Protein 4HVY (pdb70)

B-factor: mean 34.66, std 13.0, range [16.62, 85.83]

CATH classification: 3.90.79.10

Radius of gyration: 14.09 Å; Cα contacts (8 Å, |Δi|>4): 335; chains: 1; bounding box: 36×35×36 Å

Organism: Homo sapiens (NCBI:txid9606)

Solvent-accessible surface area: 7352 Å² total; per-residue (Å²): 181,182,121,68,43,88,49,1,1,0,0,1,14,39,115,148,51,55,0,0,0,0,28,15,7,41,92,149,25,150,21,6,15,10,0,0,20,15,136,53,72,118,91,31,79,38,50,84,0,1,56,48,3,0,88,60,16,0,19,14,102,5,92,43,80,33,80,23,26,79,36,138,102,18,134,57,114,24,26,27,0,14,0,1,47,64,83,33,40,148,56,14,77,64,184,107,48,74,90,80,0,31,46,5,23,72,47,56,82,106,69,53,18,114,80,24,120,36,122,38,0,85,111,1,5,84,45,0,27,100,80,77,80,149,93

Secondary structure (DSSP, 8-state):
----EEEEEEE-B-TTSEEEEEE--SGGGTT-EE-SEEEPPTT--HHHHHHHHHHHHH-EEEEEEEEEEEEEEETTEEEEEEEEEEEEE----GGG--SS-SEEEEEETTS--SSBS-THHHHHHHHHHHHHHH-

InterPro domains:
  IPR000086 NUDIX hydrolase domain [PF00293] (45-155)
  IPR000086 NUDIX hydrolase domain [PS51462] (37-167)
  IPR015797 NUDIX hydrolase-like domain superfamily [SSF55811] (35-170)
  IPR020084 NUDIX hydrolase, conserved site [PS00893] (76-97)
  IPR020476 NUDIX hydrolase [PR00502] (71-85)
  IPR020476 NUDIX hydrolase [PR00502] (85-100)
  IPR042970 NUDT18, NUDIX hydrolase domain [cd04671] (44-173)

Nearest PDB structures (foldseek):
  4hvy-assembly1_A  TM=1.007E+00  e=1.317E-30  Homo sapiens
  3gg6-assembly1_A  TM=9.842E-01  e=7.091E-28  Homo sapiens
  1sjy-assembly1_A-2  TM=7.976E-01  e=1.194E-08  Deinococcus radiodurans
  3h95-assembly1_A-2  TM=8.174E-01  e=6.522E-08  Homo sapiens
  2gt4-assembly2_C-2  TM=7.009E-01  e=1.132E-05  Escherichia coli K-12

Foldseek 3Di:
DQQAWEKEFEWEQDPQQKTKWFAACDPVRHRAIDTQMDTDDPPDDRQRNVQVSCCLGFFFGKGFPDFLDWDPPDPRYIYTYTYIDTDDTDTFAQVNQDNSTNGMDIDRLVGDDDDHPDCVCNVVSVSVVVVVVVD

Sequence (135 aa):
RKKNVVCYMMVVLAVFLSEQDEVVLLLLIQEAKRECRGSSWYLPAGRMMEPGETIIVEALQRVVKKEEEAGLHCEPEETLLSSVVEEERGPSSWVRRFVFLARPTGGILKTSSKEADAEESLQAAWYYPRTSLPTPLRAHDILHLVVEELLAAQYRRQQA

GO terms:
  GO:0044715 8-oxo-dGDP phosphatase activity (F, IDA)
  GO:0044716 8-oxo-GDP phosphatase activity (F, IDA)
  GO:0044717 8-hydroxy-dADP phosphatase activity (F, IDA)
  GO:0046057 dADP catabolic process (P, IDA)
  GO:0046067 dGDP catabolic process (P, IDA)
  GO:0046712 GDP catabolic process (P, IDA)
  GO:0106405 isoprenoid diphosphate phosphatase activity (F, IDA)
  GO:0120557 farnesyl diphosphatase activity (F, EXP)
  GO:0044715 8-oxo-dGDP phosphatase activity (F, EXP)
  GO:0044716 8-oxo-GDP phosphatase activity (F, EXP)
  GO:0044717 8-hydroxy-dADP phosphatase activity (F, EXP)
  GO:0005829 cytosol (C, TAS)
  GO:0055086 nucleobase-containing small molecule metabolic process (P, TAS)
  GO:0005515 protein binding (F, IPI)
  GO:0005654 nucleoplasm (C, IDA)
  GO:0005794 Golgi apparatus (C, IDA)

Structure (mmCIF, N/CA/C/O backbone):
data_4HVY
#
_entry.id   4HVY
#
_cell.length_a   90.200
_cell.length_b   90.200
_cell.length_c   75.030
_cell.angle_alpha   90.00
_cell.angle_beta   90.00
_cell.angle_gamma   90.00
#
_symmetry.space_group_name_H-M   'I 41 2 2'
#
loop_
_entity.id
_entity.type
_entity.pdbx_description
1 polymer 'Nucleoside diphosphate-linked moiety X motif 18'
2 non-polymer GLYCEROL
3 non-polymer 'MAGNESIUM ION'
4 non-polymer 'SULFATE ION'
5 non-polymer 'SODIUM ION'
6 water water
#
loop_
_atom_site.group_PDB
_atom_site.id
_atom_site.type_symbol
_atom_site.label_atom_id
_atom_site.label_alt_id
_atom_site.label_comp_id
_atom_site.label_asym_id
_atom_site.label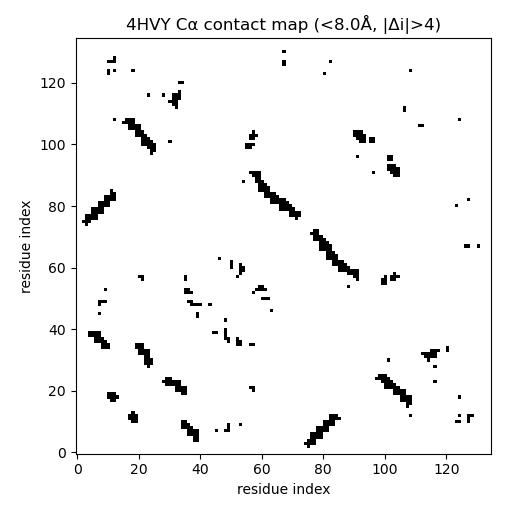_entity_id
_atom_site.label_seq_id
_atom_site.pdbx_PDB_ins_code
_atom_site.Cartn_x
_atom_site.Cartn_y
_atom_site.Cartn_z
_atom_site.occupancy
_atom_site.B_iso_or_equiv
_atom_site.auth_seq_id
_atom_site.auth_comp_id
_atom_site.auth_asym_id
_atom_site.auth_atom_id
_atom_site.pdbx_PDB_model_num
ATOM 1 N N . ARG A 1 15 ? 16.114 14.802 5.290 1.00 55.83 39 ARG A N 1
ATOM 2 C CA . ARG A 1 15 ? 15.869 13.427 5.695 1.00 52.23 39 ARG A CA 1
ATOM 3 C C . ARG A 1 15 ? 15.019 12.695 4.661 1.00 46.80 39 ARG A C 1
ATOM 4 O O . ARG A 1 15 ? 14.860 11.480 4.736 1.00 46.33 39 ARG A O 1
ATOM 8 N N . LYS A 1 16 ? 14.478 13.434 3.695 1.00 41.98 40 LYS A N 1
ATOM 9 C CA A LYS A 1 16 ? 13.666 12.836 2.636 0.55 40.43 40 LYS A CA 1
ATOM 10 C CA B LYS A 1 16 ? 13.664 12.822 2.650 0.45 40.13 40 LYS A CA 1
ATOM 11 C C . LYS A 1 16 ? 14.528 11.930 1.764 1.00 38.25 40 LYS A C 1
ATOM 12 O O . LYS A 1 16 ? 15.657 12.286 1.411 1.00 40.40 40 LYS A O 1
ATOM 23 N N . ASN A 1 17 ? 13.998 10.764 1.417 1.00 33.08 41 ASN A N 1
ATOM 24 C CA . ASN A 1 17 ? 14.752 9.774 0.665 1.00 30.57 41 ASN A CA 1
ATOM 25 C C . ASN A 1 17 ? 13.969 9.135 -0.479 1.00 29.22 41 ASN A C 1
ATOM 26 O O . ASN A 1 17 ? 14.500 8.294 -1.207 1.00 31.30 41 ASN A O 1
ATOM 31 N N A VAL A 1 18 ? 12.707 9.539 -0.630 0.66 27.51 42 VAL A N 1
ATOM 32 N N B VAL A 1 18 ? 12.704 9.520 -0.619 0.34 27.93 42 VAL A N 1
ATOM 33 C CA A VAL A 1 18 ? 11.820 9.016 -1.673 0.66 26.32 42 VAL A CA 1
ATOM 34 C CA B VAL A 1 18 ? 11.871 9.034 -1.713 0.34 26.69 42 VAL A CA 1
ATOM 35 C C A VAL A 1 18 ? 11.041 10.154 -2.338 0.66 26.03 42 VAL A C 1
ATOM 36 C C B VAL A 1 18 ? 11.100 10.180 -2.357 0.34 26.36 42 VAL A C 1
ATOM 37 O O A VAL A 1 18 ? 10.699 11.149 -1.686 0.66 25.42 42 VAL A O 1
ATOM 38 O O B VAL A 1 18 ? 10.809 11.191 -1.711 0.34 26.17 42 VAL A O 1
ATOM 45 N N . CYS A 1 19 ? 10.786 10.025 -3.638 1.00 25.77 43 CYS A N 1
ATOM 46 C CA . CYS A 1 19 ? 10.008 11.016 -4.352 1.00 26.10 43 CYS A CA 1
ATOM 47 C C . CYS A 1 19 ? 8.635 10.466 -4.683 1.00 24.56 43 CYS A C 1
ATOM 48 O O . CYS A 1 19 ? 8.503 9.504 -5.452 1.00 25.02 43 CYS A O 1
ATOM 51 N N . TYR A 1 20 ? 7.618 11.079 -4.086 1.00 23.88 44 TYR A N 1
ATOM 52 C CA . TYR A 1 20 ? 6.231 10.785 -4.401 1.00 23.17 44 TYR A CA 1
ATOM 53 C C . TYR A 1 20 ? 5.726 11.651 -5.548 1.00 23.76 44 TYR A C 1
ATOM 54 O O . TYR A 1 20 ? 5.885 12.877 -5.521 1.00 25.65 44 TYR A O 1
ATOM 63 N N . MET A 1 21 ? 5.128 10.988 -6.538 1.00 23.10 45 MET A N 1
ATOM 64 C CA A MET A 1 21 ? 4.478 11.636 -7.663 0.51 23.45 45 MET A CA 1
ATOM 65 C CA B MET A 1 21 ? 4.466 11.655 -7.647 0.49 24.00 45 MET A CA 1
ATOM 66 C C . MET A 1 21 ? 2.998 11.269 -7.650 1.00 21.38 45 MET A C 1
ATOM 67 O O . MET A 1 21 ? 2.622 10.199 -7.161 1.00 21.69 45 MET A O 1
ATOM 76 N N . VAL A 1 22 ? 2.174 12.134 -8.221 1.00 21.29 46 VAL A N 1
ATOM 77 C CA A VAL A 1 22 ? 0.747 11.886 -8.316 0.57 20.37 46 VAL A CA 1
ATOM 78 C CA B VAL A 1 22 ? 0.742 11.902 -8.312 0.43 20.82 46 VAL A CA 1
ATOM 79 C C . VAL A 1 22 ? 0.288 12.061 -9.760 1.00 20.79 46 VAL A C 1
ATOM 80 O O . VAL A 1 22 ? 0.872 12.850 -10.526 1.00 23.11 46 VAL A O 1
ATOM 87 N N . LEU A 1 23 ? -0.736 11.307 -10.137 1.00 19.16 47 LEU A N 1
ATOM 88 C CA . LEU A 1 2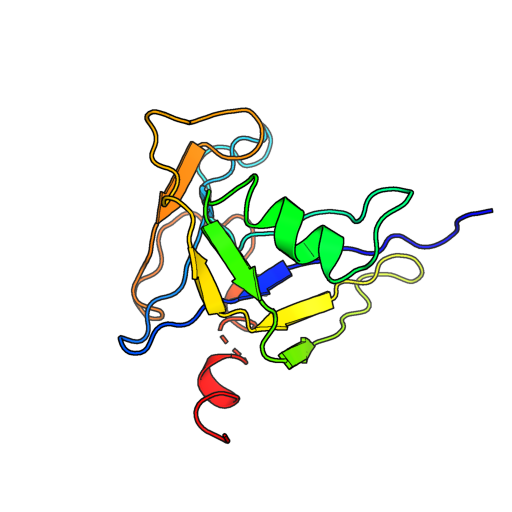3 ? -1.308 11.380 -11.475 1.00 19.91 47 LEU A CA 1
ATOM 89 C C . LEU A 1 23 ? -2.805 11.222 -11.337 1.00 17.85 47 LEU A C 1
ATOM 90 O O . LEU A 1 23 ? -3.276 10.428 -10.510 1.00 19.63 47 LEU A O 1
ATOM 95 N N . ALA A 1 24 ? -3.556 11.972 -12.148 1.00 19.30 48 ALA A N 1
ATOM 96 C CA . ALA A 1 24 ? -5.015 11.940 -12.120 1.00 19.68 48 ALA A CA 1
ATOM 97 C C . ALA A 1 24 ? -5.590 11.355 -13.394 1.00 20.27 48 ALA A C 1
ATOM 98 O O . ALA A 1 24 ? -5.262 11.829 -14.494 1.00 21.37 48 ALA A O 1
ATOM 100 N N . VAL A 1 25 ? -6.449 10.353 -13.261 1.00 20.58 49 VAL A N 1
ATOM 101 C CA . VAL A 1 25 ? -7.272 9.893 -14.371 1.00 19.85 49 VAL A CA 1
ATOM 102 C C . VAL A 1 25 ? -8.701 10.329 -14.152 1.00 19.84 49 VAL A C 1
ATOM 103 O O . VAL A 1 25 ? -9.317 9.956 -13.149 1.00 21.22 49 VAL A O 1
ATOM 107 N N . PHE A 1 26 ? -9.215 11.138 -15.077 1.00 21.69 50 PHE A N 1
ATOM 108 C CA . PHE A 1 26 ? -10.628 11.470 -15.142 1.00 22.40 50 PHE A CA 1
ATOM 109 C C . PHE A 1 26 ? -11.199 10.717 -16.317 1.00 23.64 50 PHE A C 1
ATOM 110 O O . PHE A 1 26 ? -10.657 10.774 -17.424 1.00 25.25 50 PHE A O 1
ATOM 118 N N . LEU A 1 27 ? -12.305 10.034 -16.090 1.00 24.30 51 LEU A N 1
ATOM 119 C CA . LEU A 1 27 ? -12.994 9.341 -17.161 1.00 24.26 51 LEU A CA 1
ATOM 120 C C . LEU A 1 27 ? -14.474 9.658 -17.035 1.00 25.41 51 LEU A C 1
ATOM 121 O O . LEU A 1 27 ? -15.128 9.237 -16.072 1.00 26.87 51 LEU A O 1
ATOM 126 N N . SER A 1 28 ? -14.995 10.419 -17.995 1.00 25.13 52 SER A N 1
ATOM 127 C CA . SER A 1 28 ? -16.366 10.918 -17.916 1.00 28.46 52 SER A CA 1
ATOM 128 C C . SER A 1 28 ? -17.380 9.840 -18.265 1.00 30.91 52 SER A C 1
ATOM 129 O O . SER A 1 28 ? -17.020 8.764 -18.742 1.00 31.32 52 SER A O 1
ATOM 132 N N . GLU A 1 29 ? -18.653 10.150 -18.043 1.00 32.99 53 GLU A N 1
ATOM 133 C CA . GLU A 1 29 ? -19.740 9.259 -18.420 1.00 35.27 53 GLU A CA 1
ATOM 134 C C . GLU A 1 29 ? -19.765 8.991 -19.924 1.00 35.99 53 GLU A C 1
ATOM 135 O O . GLU A 1 29 ? -20.254 7.948 -20.360 1.00 37.87 53 GLU A O 1
ATOM 137 N N . GLN A 1 30 ? -19.227 9.924 -20.709 1.00 33.30 54 GLN A N 1
ATOM 138 C CA . GLN A 1 30 ? -19.159 9.769 -22.157 1.00 35.34 54 GLN A CA 1
ATOM 139 C C . GLN A 1 30 ? -17.859 9.104 -22.591 1.00 34.36 54 GLN A C 1
ATOM 140 O O . GLN A 1 30 ? -17.490 9.162 -23.762 1.00 35.43 54 GLN A O 1
ATOM 146 N N . ASP A 1 31 ? -17.169 8.478 -21.642 1.00 33.18 55 ASP A N 1
ATOM 147 C CA . ASP A 1 31 ? -15.924 7.754 -21.927 1.00 33.19 55 ASP A CA 1
ATOM 148 C C . ASP A 1 31 ? -14.824 8.665 -22.482 1.00 30.33 55 ASP A C 1
ATOM 149 O O . ASP A 1 31 ? -14.016 8.261 -23.322 1.00 31.13 55 ASP A O 1
ATOM 154 N N . GLU A 1 32 ? -14.792 9.899 -21.995 1.00 28.12 56 GLU A N 1
ATOM 155 C CA . GLU A 1 32 ? -13.715 10.819 -22.330 1.00 26.56 56 GLU A CA 1
ATOM 156 C C . GLU A 1 32 ? -12.715 10.992 -21.184 1.00 25.34 56 GLU A C 1
ATOM 157 O O . GLU A 1 32 ? -13.078 10.975 -20.012 1.00 25.65 56 GLU A O 1
ATOM 163 N N . VAL A 1 33 ? -11.449 11.148 -21.544 1.00 24.45 57 VAL A N 1
ATOM 164 C CA A VAL A 1 33 ? -10.352 11.354 -20.604 0.57 23.90 57 VAL A CA 1
ATOM 165 C CA B VAL A 1 33 ? -10.395 11.370 -20.568 0.43 24.25 57 VAL A CA 1
ATOM 166 C C . VAL A 1 33 ? -9.889 12.804 -20.625 1.00 23.45 57 VAL A C 1
ATOM 167 O O . VAL A 1 33 ? -9.836 13.436 -21.691 1.00 24.43 57 VAL A O 1
ATOM 174 N N . LEU A 1 34 ? -9.536 13.326 -19.463 1.00 22.12 58 LEU A N 1
ATOM 175 C CA A LEU A 1 34 ? -8.983 14.665 -19.376 0.95 21.21 58 LEU A CA 1
ATOM 176 C CA B LEU A 1 34 ? -8.982 14.666 -19.346 0.05 21.48 58 LEU A CA 1
ATOM 177 C C . LEU A 1 34 ? -7.476 14.597 -19.552 1.00 21.41 58 LEU A C 1
ATOM 178 O O . LEU A 1 34 ? -6.770 13.941 -18.784 1.00 22.81 58 LEU A O 1
ATOM 187 N N . LEU A 1 35 ? -6.981 15.265 -20.585 1.00 21.18 59 LEU A N 1
ATOM 188 C CA A LEU A 1 35 ? -5.548 15.326 -20.826 0.65 21.77 59 LEU A CA 1
ATOM 189 C CA B LEU A 1 35 ? -5.543 15.339 -20.822 0.35 20.77 59 LEU A CA 1
ATOM 190 C C . LEU A 1 35 ? -5.074 16.775 -20.789 1.00 21.29 59 LEU A C 1
ATOM 191 O O . LEU A 1 35 ? -5.855 17.704 -21.018 1.00 24.20 59 LEU A O 1
ATOM 200 N N . ILE A 1 36 ? -3.797 16.962 -20.504 1.00 22.33 60 ILE A N 1
ATOM 201 C CA . ILE A 1 36 ? -3.220 18.295 -20.478 1.00 22.24 60 ILE A CA 1
ATOM 202 C C . ILE A 1 36 ? -2.120 18.313 -21.527 1.00 22.53 60 ILE A C 1
ATOM 203 O O . ILE A 1 36 ? -1.529 17.267 -21.840 1.00 24.91 60 ILE A O 1
ATOM 208 N N . GLN A 1 37 ? -1.886 19.485 -22.111 1.00 23.30 61 GLN A N 1
ATOM 209 C CA . GLN A 1 37 ? -0.820 19.612 -23.084 1.00 23.59 61 GLN A CA 1
ATOM 210 C C . GLN A 1 37 ? 0.414 20.196 -22.417 1.00 25.98 61 GLN A C 1
ATOM 211 O O . GLN A 1 37 ? 0.356 21.284 -21.835 1.00 26.15 61 GLN A O 1
ATOM 217 N N . GLU A 1 38 ? 1.525 19.468 -22.497 1.00 26.43 62 GLU A N 1
ATOM 218 C CA . GLU A 1 38 ? 2.739 19.843 -21.774 1.00 28.17 62 GLU A CA 1
ATOM 219 C C . GLU A 1 38 ? 3.390 21.117 -22.300 1.00 27.90 62 GLU A C 1
ATOM 220 O O . GLU A 1 38 ? 3.451 21.338 -23.508 1.00 27.53 62 GLU A O 1
ATOM 226 N N . ALA A 1 39 ? 3.853 21.948 -21.366 1.00 31.03 63 ALA A N 1
ATOM 227 C CA . ALA A 1 39 ? 4.593 23.168 -21.658 1.00 32.80 63 ALA A CA 1
ATOM 228 C C . ALA A 1 39 ? 6.106 22.976 -21.548 1.00 34.31 63 ALA A C 1
ATOM 229 O O . ALA A 1 39 ? 6.866 23.719 -22.167 1.00 34.34 63 ALA A O 1
ATOM 231 N N . LYS A 1 40 ? 6.533 21.993 -20.755 1.00 35.46 64 LYS A N 1
ATOM 232 C CA . LYS A 1 40 ? 7.956 21.734 -20.529 1.00 37.48 64 LYS A CA 1
ATOM 233 C C . LYS A 1 40 ? 8.719 21.539 -21.840 1.00 39.07 64 LYS A C 1
ATOM 234 O O . LYS A 1 40 ? 8.250 20.843 -22.734 1.00 37.83 64 LYS A O 1
ATOM 236 N N . ARG A 1 41 ? 9.898 22.151 -21.939 1.00 41.83 65 ARG A N 1
ATOM 237 C CA . ARG A 1 41 ? 10.660 22.161 -23.184 1.00 44.76 65 ARG A CA 1
ATOM 238 C C . ARG A 1 41 ? 10.878 20.771 -23.786 1.00 47.44 65 ARG A C 1
ATOM 239 O O . ARG A 1 41 ? 10.693 20.579 -24.987 1.00 47.91 65 ARG A O 1
ATOM 241 N N . GLU A 1 42 ? 11.242 19.803 -22.948 1.00 49.48 66 GLU A N 1
ATOM 242 C CA . GLU A 1 42 ? 11.581 18.462 -23.425 1.00 50.61 66 GLU A CA 1
ATOM 243 C C . GLU A 1 42 ? 10.438 17.737 -24.140 1.00 47.37 66 GLU A C 1
ATOM 244 O O . GLU A 1 42 ? 10.680 16.878 -24.984 1.00 48.53 66 GLU A O 1
ATOM 250 N N . CYS A 1 43 ? 9.197 18.082 -23.814 1.00 43.23 67 CYS A N 1
ATOM 251 C CA . CYS A 1 43 ? 8.051 17.427 -24.439 1.00 40.14 67 CYS A CA 1
ATOM 252 C C . CYS A 1 43 ? 6.941 18.413 -24.793 1.00 35.85 67 CYS A C 1
ATOM 253 O O . CYS A 1 43 ? 5.761 18.066 -24.782 1.00 33.88 67 CYS A O 1
ATOM 256 N N . ARG A 1 44 ? 7.327 19.641 -25.112 1.00 34.74 68 ARG A N 1
ATOM 257 C CA . ARG A 1 44 ? 6.361 20.702 -25.358 1.00 33.21 68 ARG A CA 1
ATOM 258 C C . ARG A 1 44 ? 5.390 20.342 -26.480 1.00 30.74 68 ARG A C 1
ATOM 259 O O . ARG A 1 44 ? 5.805 19.932 -27.561 1.00 31.48 68 ARG A O 1
ATOM 267 N N . GLY A 1 45 ? 4.096 20.469 -26.201 1.00 28.97 69 GLY A N 1
ATOM 268 C CA . GLY A 1 45 ? 3.066 20.212 -27.200 1.00 27.32 69 GLY A CA 1
ATOM 269 C C . GLY A 1 45 ? 2.515 18.794 -27.159 1.00 26.68 69 GLY A C 1
ATOM 270 O O . GLY A 1 45 ? 1.501 18.485 -27.791 1.00 26.83 69 GLY A O 1
ATOM 271 N N . SER A 1 46 ? 3.192 17.923 -26.413 1.00 27.14 70 SER A N 1
ATOM 272 C CA A SER A 1 46 ? 2.726 16.558 -26.228 0.68 27.06 70 SER A CA 1
ATOM 273 C CA B SER A 1 46 ? 2.730 16.556 -26.220 0.32 26.94 70 SER A CA 1
ATOM 274 C C . SER A 1 46 ? 1.620 16.539 -25.173 1.00 26.07 70 SER A C 1
ATOM 275 O O . SER A 1 46 ? 1.443 17.506 -24.445 1.00 26.83 70 SER A O 1
ATOM 280 N N . TRP A 1 47 ? 0.878 15.442 -25.114 1.00 25.39 71 TRP A N 1
ATOM 281 C CA . TRP A 1 47 ? -0.251 15.327 -24.184 1.00 24.45 71 TRP A CA 1
ATOM 282 C C . TRP A 1 47 ? -0.023 14.258 -23.135 1.00 24.90 71 TRP A C 1
ATOM 283 O O . TRP A 1 47 ? 0.610 13.243 -23.395 1.00 26.83 71 TRP A O 1
ATOM 294 N N . TYR A 1 48 ? -0.587 14.493 -21.958 1.00 24.96 72 TYR A N 1
ATOM 295 C CA . TYR A 1 48 ? -0.441 13.521 -20.869 1.00 24.65 72 TYR A CA 1
ATOM 296 C C . TYR A 1 48 ? -1.586 13.708 -19.899 1.00 23.67 72 TYR A C 1
ATOM 297 O O . TYR A 1 48 ? -2.436 14.565 -20.058 1.00 24.30 72 TYR A O 1
ATOM 306 N N . LEU A 1 49 ? -1.606 12.872 -18.865 1.00 25.44 73 LEU A N 1
ATOM 307 C CA . LEU A 1 49 ? -2.572 13.032 -17.778 1.00 25.99 73 LEU A CA 1
ATOM 308 C C . LEU A 1 49 ? -2.053 14.128 -16.848 1.00 26.10 73 LEU A C 1
ATOM 309 O O . LEU A 1 49 ? -0.852 14.370 -16.802 1.00 26.09 73 LEU A O 1
ATOM 314 N N . PRO A 1 50 ? -2.944 14.788 -16.085 1.00 24.96 74 PRO A N 1
ATOM 315 C CA . PRO A 1 50 ? -2.433 15.697 -15.052 1.00 23.83 74 PRO A CA 1
ATOM 316 C C . PRO A 1 50 ? -1.534 14.930 -14.091 1.00 23.92 74 PRO A C 1
ATOM 317 O O . PRO A 1 50 ? -1.902 13.851 -13.615 1.00 23.59 74 PRO A O 1
ATOM 321 N N . ALA A 1 51 ? -0.350 15.461 -13.838 1.00 24.87 75 ALA A N 1
ATOM 322 C CA . ALA A 1 51 ? 0.646 14.709 -13.087 1.00 24.90 75 ALA A CA 1
ATOM 323 C C . ALA A 1 51 ? 1.715 15.636 -12.528 1.00 26.37 75 ALA A C 1
ATOM 324 O O . ALA A 1 51 ? 1.996 16.682 -13.102 1.00 28.94 75 ALA A O 1
ATOM 326 N N . GLY A 1 52 ? 2.308 15.268 -11.398 1.00 25.33 76 GLY A N 1
ATOM 327 C CA . GLY A 1 52 ? 3.295 16.144 -10.793 1.00 27.02 76 GLY A CA 1
ATOM 328 C C . GLY A 1 52 ? 3.873 15.606 -9.511 1.00 28.25 76 GLY A C 1
ATOM 329 O O . GLY A 1 52 ? 3.356 14.667 -8.958 1.00 27.83 76 GLY A O 1
ATOM 330 N N . ARG A 1 53 ? 4.969 16.200 -9.066 1.00 32.07 77 ARG A N 1
ATOM 331 C CA . ARG A 1 53 ? 5.633 15.797 -7.841 1.00 33.91 77 ARG A CA 1
ATOM 332 C C . ARG A 1 53 ? 4.967 16.439 -6.631 1.00 33.76 77 ARG A C 1
ATOM 333 O O . ARG A 1 53 ? 4.552 17.597 -6.682 1.00 34.18 77 ARG A O 1
ATOM 341 N N . MET A 1 54 ? 4.865 15.689 -5.539 1.00 33.46 78 MET A N 1
ATOM 342 C CA A MET A 1 54 ? 4.358 16.239 -4.290 0.65 34.03 78 MET A CA 1
ATOM 343 C CA B MET A 1 54 ? 4.365 16.245 -4.289 0.35 34.35 78 MET A CA 1
ATOM 344 C C . MET A 1 54 ? 5.313 17.320 -3.778 1.00 35.25 78 MET A C 1
ATOM 345 O O . MET A 1 54 ? 6.526 17.208 -3.928 1.00 34.58 78 MET A O 1
ATOM 354 N N . GLU A 1 55 ? 4.762 18.365 -3.174 1.00 37.87 79 GLU A N 1
ATOM 355 C CA . GLU A 1 55 ? 5.586 19.429 -2.607 1.00 42.66 79 GLU A CA 1
ATOM 356 C C . GLU A 1 55 ? 5.730 19.243 -1.103 1.00 45.86 79 GLU A C 1
ATOM 357 O O . GLU A 1 55 ? 4.893 18.601 -0.473 1.00 43.95 79 GLU A O 1
ATOM 363 N N . PRO A 1 56 ? 6.814 19.783 -0.525 1.00 50.42 80 PRO A N 1
ATOM 364 C CA . PRO A 1 56 ? 6.960 19.826 0.932 1.00 53.07 80 PRO A CA 1
ATOM 365 C C . PRO A 1 56 ? 5.791 20.568 1.578 1.00 54.34 80 PRO A C 1
ATOM 366 O O . PRO A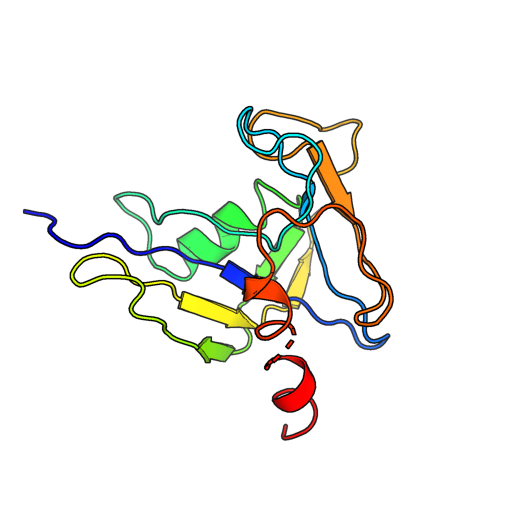 1 56 ? 5.509 21.700 1.184 1.00 56.29 80 PRO A O 1
ATOM 370 N N . GLY A 1 57 ? 5.123 19.930 2.535 1.00 52.91 81 GLY A N 1
ATOM 371 C CA . GLY A 1 57 ? 4.066 20.568 3.297 1.00 52.30 81 GLY A CA 1
ATOM 372 C C . GLY A 1 57 ? 2.655 20.100 2.974 1.00 52.51 81 GLY A C 1
ATOM 373 O O . GLY A 1 57 ? 1.729 20.340 3.771 1.00 55.53 81 GLY A O 1
ATOM 374 N N . GLU A 1 58 ? 2.479 19.450 1.818 1.00 47.48 82 GLU A N 1
ATOM 375 C CA . GLU A 1 58 ? 1.154 18.977 1.395 1.00 43.28 82 GLU A CA 1
ATOM 376 C C . GLU A 1 58 ? 0.983 17.448 1.478 1.00 39.59 82 GLU A C 1
ATOM 377 O O . GLU A 1 58 ? 1.956 16.704 1.539 1.00 40.53 82 GLU A O 1
ATOM 383 N N . THR A 1 59 ? -0.265 16.999 1.531 1.00 34.82 83 THR A N 1
ATOM 384 C CA . THR A 1 59 ? -0.586 15.580 1.511 1.00 32.30 83 THR A CA 1
ATOM 385 C C . THR A 1 59 ? -0.675 15.113 0.063 1.00 30.21 83 THR A C 1
ATOM 386 O O . THR A 1 59 ? -0.677 15.934 -0.860 1.00 29.89 83 THR A O 1
ATOM 390 N N . ILE A 1 60 ? -0.768 13.807 -0.147 1.00 28.39 84 ILE A N 1
ATOM 391 C CA A ILE A 1 60 ? -0.844 13.302 -1.515 0.59 29.26 84 ILE A CA 1
ATOM 392 C CA B ILE A 1 60 ? -0.879 13.24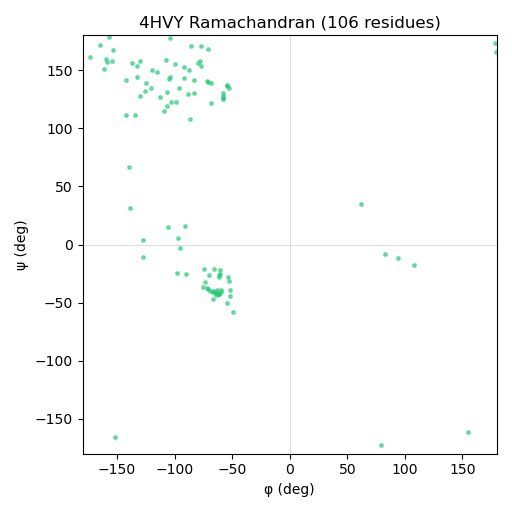4 -1.493 0.41 28.44 84 ILE A CA 1
ATOM 393 C C . ILE A 1 60 ? -2.127 13.751 -2.214 1.00 27.95 84 ILE A C 1
ATOM 394 O O . ILE A 1 60 ? -2.109 14.054 -3.414 1.00 26.79 84 ILE A O 1
ATOM 403 N N . VAL A 1 61 ? -3.234 13.828 -1.494 1.00 27.84 85 VAL A N 1
ATOM 404 C CA . VAL A 1 61 ? -4.474 14.287 -2.108 1.00 27.99 85 VAL A CA 1
ATOM 405 C C . VAL A 1 61 ? -4.387 15.779 -2.407 1.00 27.19 85 VAL A C 1
ATOM 406 O O . VAL A 1 61 ? -4.852 16.235 -3.469 1.00 25.72 85 VAL A O 1
ATOM 410 N N . GLU A 1 62 ? -3.762 16.549 -1.520 1.00 27.99 86 GLU A N 1
ATOM 411 C CA . GLU A 1 62 ? -3.508 17.966 -1.819 1.00 28.59 86 GLU A CA 1
ATOM 412 C C . GLU A 1 62 ? -2.650 18.141 -3.077 1.00 26.54 86 GLU A C 1
ATOM 413 O O . GLU A 1 62 ? -2.892 19.053 -3.886 1.00 26.31 86 GLU A O 1
ATOM 419 N N . ALA A 1 63 ? -1.654 17.279 -3.252 1.00 25.15 87 ALA A N 1
ATOM 420 C CA . ALA A 1 63 ? -0.827 17.329 -4.461 1.00 24.39 87 ALA A CA 1
ATOM 421 C C . ALA A 1 63 ? -1.676 17.013 -5.679 1.00 23.85 87 ALA A C 1
ATOM 422 O O . ALA A 1 63 ? -1.552 17.684 -6.717 1.00 24.05 87 ALA A O 1
ATOM 424 N N . LEU A 1 64 ? -2.528 15.997 -5.571 1.00 23.23 88 LEU A N 1
ATOM 425 C CA . LEU A 1 64 ? -3.439 15.656 -6.677 1.00 22.65 88 LEU A CA 1
ATOM 426 C C . LEU A 1 64 ? -4.269 16.875 -7.093 1.00 22.86 88 LEU A C 1
ATOM 427 O O . LEU A 1 64 ? -4.338 17.263 -8.296 1.00 23.34 88 LEU A O 1
ATOM 432 N N . GLN A 1 65 ? -4.886 17.517 -6.107 1.00 23.65 89 GLN A N 1
ATOM 433 C CA . GLN A 1 65 ? -5.725 18.678 -6.387 1.00 25.42 89 GLN A CA 1
ATOM 434 C C . GLN A 1 65 ? -4.916 19.828 -6.988 1.00 24.89 89 GLN A C 1
ATOM 435 O O . GLN A 1 65 ? -5.380 20.507 -7.917 1.00 24.90 89 GLN A O 1
ATOM 441 N N . ARG A 1 66 ? -3.699 20.036 -6.489 1.00 25.69 90 ARG A N 1
ATOM 442 C CA . ARG A 1 66 ? -2.872 21.134 -6.978 1.00 26.52 90 ARG A CA 1
ATOM 443 C C . ARG A 1 66 ? -2.461 20.913 -8.420 1.00 26.50 90 ARG A C 1
ATOM 444 O O . ARG A 1 66 ? -2.554 21.816 -9.236 1.00 27.59 90 ARG A O 1
ATOM 452 N N . VAL A 1 67 ? -2.000 19.710 -8.728 1.00 24.85 91 VAL A N 1
ATOM 453 C CA . VAL A 1 67 ? -1.580 19.390 -10.080 1.00 24.82 91 VAL A CA 1
ATOM 454 C C . VAL A 1 67 ? -2.758 19.536 -11.051 1.00 23.75 91 VAL A C 1
ATOM 455 O O . VAL A 1 67 ? -2.603 20.119 -12.142 1.00 25.46 91 VAL A O 1
ATOM 459 N N . VAL A 1 68 ? -3.940 19.056 -10.655 1.00 23.64 92 VAL A N 1
ATOM 460 C CA . VAL A 1 68 ? -5.119 19.211 -11.524 1.00 22.98 92 VAL A CA 1
ATOM 461 C C . VAL A 1 68 ? -5.502 20.675 -11.729 1.00 24.98 92 VAL A C 1
ATOM 462 O O . VAL A 1 68 ? -5.848 21.094 -12.842 1.00 25.88 92 VAL A O 1
ATOM 466 N N . LYS A 1 69 ? -5.449 21.470 -10.675 1.00 24.99 93 LYS A N 1
ATOM 467 C CA A LYS A 1 69 ? -5.775 22.883 -10.783 0.51 26.39 93 LYS A CA 1
ATOM 468 C CA B LYS A 1 69 ? -5.765 22.887 -10.773 0.49 26.96 93 LYS A CA 1
ATOM 469 C C . LYS A 1 69 ? -4.780 23.600 -11.693 1.00 27.53 93 LYS A C 1
ATOM 470 O O . LYS A 1 69 ? -5.170 24.354 -12.602 1.00 29.90 93 LYS A O 1
ATOM 477 N N . GLU A 1 70 ? -3.498 23.362 -11.460 1.00 28.68 94 GLU A N 1
ATOM 478 C CA . GLU A 1 70 ? -2.434 24.036 -12.188 1.00 29.41 94 GLU A CA 1
ATOM 479 C C . GLU A 1 70 ? -2.397 23.665 -13.651 1.00 27.73 94 GLU A C 1
ATOM 480 O O . GLU A 1 70 ? -2.160 24.526 -14.491 1.00 29.21 94 GLU A O 1
ATOM 486 N N . GLU A 1 71 ? -2.628 22.394 -13.965 1.00 26.83 95 GLU A N 1
ATOM 487 C CA A GLU A 1 71 ? -2.488 21.937 -15.345 0.54 26.01 95 GLU A CA 1
ATOM 488 C CA B GLU A 1 71 ? -2.489 21.924 -15.343 0.46 25.21 95 GLU A CA 1
ATOM 489 C C . GLU A 1 71 ? -3.798 21.918 -16.127 1.00 25.11 95 GLU A C 1
ATOM 490 O O . GLU A 1 71 ? -3.794 21.976 -17.346 1.00 25.78 95 GLU A O 1
ATOM 501 N N . ALA A 1 72 ? -4.919 21.833 -15.425 1.00 25.35 96 ALA A N 1
ATOM 502 C CA . ALA A 1 72 ? -6.217 21.704 -16.092 1.00 24.45 96 ALA A CA 1
ATOM 503 C C . ALA A 1 72 ? -7.273 22.712 -15.663 1.00 24.76 96 ALA A C 1
ATOM 504 O O . ALA A 1 72 ? -8.322 22.807 -16.296 1.00 25.96 96 ALA A O 1
ATOM 506 N N . GLY A 1 73 ? -7.008 23.458 -14.593 1.00 26.60 97 GLY A N 1
ATOM 507 C CA . GLY A 1 73 ? -7.914 24.512 -14.159 1.00 26.49 97 GLY A CA 1
ATOM 508 C C . GLY A 1 73 ? -9.094 24.062 -13.310 1.00 28.22 97 GLY A C 1
ATOM 509 O O . GLY A 1 73 ? -9.829 24.894 -12.774 1.00 30.24 97 GLY A O 1
ATOM 510 N N . LEU A 1 74 ? -9.279 22.752 -13.180 1.00 26.23 98 LEU A N 1
ATOM 511 C CA . LEU A 1 74 ? -10.448 22.206 -12.491 1.00 24.91 98 LEU A CA 1
ATOM 512 C C . LEU A 1 74 ? -10.198 21.961 -11.022 1.00 26.50 98 LEU A C 1
ATOM 513 O O . LEU A 1 74 ? -9.066 21.719 -10.605 1.00 27.78 98 LEU A O 1
ATOM 518 N N . HIS A 1 75 ? -11.280 22.015 -10.258 1.00 26.06 99 HIS A N 1
ATOM 519 C CA . HIS A 1 75 ? -11.294 21.509 -8.890 1.00 26.36 99 HIS A CA 1
ATOM 520 C C . HIS A 1 75 ? -11.657 20.042 -9.002 1.00 26.60 99 HIS A C 1
ATOM 521 O O . HIS A 1 75 ? -12.385 19.658 -9.913 1.00 26.50 99 HIS A O 1
ATOM 528 N N . CYS A 1 76 ? -11.187 19.215 -8.075 1.00 25.24 100 CYS A N 1
ATOM 529 C CA . CYS A 1 76 ? -11.526 17.801 -8.132 1.00 24.88 100 CYS A CA 1
ATOM 530 C C . CYS A 1 76 ? -11.485 17.143 -6.764 1.00 27.41 100 CYS A C 1
ATOM 531 O O . CYS A 1 76 ? -10.979 17.705 -5.791 1.00 28.49 100 CYS A O 1
ATOM 534 N N . GLU A 1 77 ? -12.037 15.943 -6.714 1.00 29.21 101 GLU A N 1
ATOM 535 C CA . GLU A 1 77 ? -11.924 15.095 -5.544 1.00 28.58 101 GLU A CA 1
ATOM 536 C C . GLU A 1 77 ? -11.533 13.709 -6.014 1.00 27.55 101 GLU A C 1
ATOM 537 O O . GLU A 1 77 ? -11.952 13.272 -7.085 1.00 27.76 101 GLU A O 1
ATOM 543 N N . PRO A 1 78 ? -10.702 13.019 -5.227 1.00 26.74 102 PRO A N 1
ATOM 544 C CA . PRO A 1 78 ? -10.347 11.645 -5.581 1.00 25.95 102 PRO A CA 1
ATOM 545 C C . PRO A 1 78 ? -11.534 10.723 -5.369 1.00 25.99 102 PRO A C 1
ATOM 546 O O . PRO A 1 78 ? -12.261 10.878 -4.382 1.00 29.12 102 PRO A O 1
ATOM 550 N N . GLU A 1 79 ? -11.725 9.780 -6.284 1.00 24.38 103 GLU A N 1
ATOM 551 C CA A GLU A 1 79 ? -12.750 8.762 -6.135 0.85 26.80 103 GLU A CA 1
ATOM 552 C CA B GLU A 1 79 ? -12.753 8.753 -6.149 0.15 24.70 103 GLU A CA 1
ATOM 553 C C . GLU A 1 79 ? -12.158 7.475 -5.573 1.00 24.25 103 GLU A C 1
ATOM 554 O O . GLU A 1 79 ? -12.750 6.831 -4.693 1.00 26.54 103 GLU A O 1
ATOM 565 N N . THR A 1 80 ? -10.998 7.094 -6.092 1.00 22.29 104 THR A N 1
ATOM 566 C CA . THR A 1 80 ? -10.282 5.942 -5.570 1.00 21.06 104 THR A CA 1
ATOM 567 C C . THR A 1 80 ? -8.825 6.020 -5.975 1.00 19.39 104 THR A C 1
ATOM 568 O O . THR A 1 80 ? -8.463 6.744 -6.904 1.00 20.81 104 THR A O 1
ATOM 572 N N . LEU A 1 81 ? -7.988 5.301 -5.245 1.00 20.27 105 LEU A N 1
ATOM 573 C CA . LEU A 1 81 ? -6.609 5.099 -5.659 1.00 18.84 105 LEU A CA 1
ATOM 574 C C . LEU A 1 81 ? -6.564 3.887 -6.584 1.00 18.60 105 LEU A C 1
ATOM 575 O O . LEU A 1 81 ? -6.706 2.746 -6.138 1.00 22.78 105 LEU A O 1
ATOM 580 N N . LEU A 1 82 ? -6.351 4.137 -7.880 1.00 17.81 106 LEU A N 1
ATOM 581 C CA . LEU A 1 82 ? -6.352 3.056 -8.873 1.00 18.85 106 LEU A CA 1
ATOM 582 C C . LEU A 1 82 ? -5.094 2.235 -8.826 1.00 18.62 106 LEU A C 1
ATOM 583 O O . LEU A 1 82 ? -5.131 1.017 -9.045 1.00 19.65 106 LEU A O 1
ATOM 588 N N . SER A 1 83 ? -3.962 2.879 -8.574 1.00 18.78 107 SER A N 1
ATOM 589 C CA A SER A 1 83 ? -2.697 2.149 -8.587 0.47 18.34 107 SER A CA 1
ATOM 590 C CA B SER A 1 83 ? -2.728 2.110 -8.488 0.53 18.66 107 SER A CA 1
ATOM 591 C C . SER A 1 83 ? -1.616 2.887 -7.816 1.00 18.85 107 SER A C 1
ATOM 592 O O . SER A 1 83 ? -1.638 4.117 -7.744 1.00 18.84 107 SER A O 1
ATOM 597 N N . VAL A 1 84 ? -0.678 2.136 -7.268 1.00 17.22 108 VAL A N 1
ATOM 598 C CA A VAL A 1 84 ? 0.577 2.683 -6.780 0.78 18.37 108 VAL A CA 1
ATOM 599 C CA B VAL A 1 84 ? 0.570 2.720 -6.832 0.22 17.84 108 VAL A CA 1
ATOM 600 C C . VAL A 1 84 ? 1.679 1.944 -7.525 1.00 18.44 108 VAL A C 1
ATOM 601 O O . VAL A 1 84 ? 1.671 0.709 -7.565 1.00 20.07 108 VAL A O 1
ATOM 608 N N . GLU A 1 85 ? 2.605 2.683 -8.122 1.00 18.73 109 GLU A N 1
ATOM 609 C CA . GLU A 1 85 ? 3.664 2.099 -8.927 1.00 19.21 109 GLU A CA 1
ATOM 610 C C . GLU A 1 85 ? 5.009 2.472 -8.347 1.00 20.23 109 GLU A C 1
ATOM 611 O O . GLU A 1 85 ? 5.241 3.630 -7.985 1.00 21.50 109 GLU A O 1
ATOM 617 N N . GLU A 1 86 ? 5.879 1.476 -8.254 1.00 22.57 110 GLU A N 1
ATOM 618 C CA A GLU A 1 86 ? 7.254 1.680 -7.841 0.48 25.16 110 GLU A CA 1
ATOM 619 C CA B GLU A 1 86 ? 7.261 1.662 -7.834 0.52 25.50 110 GLU A CA 1
ATOM 620 C C . GLU A 1 86 ? 8.096 1.840 -9.096 1.00 27.04 110 GLU A C 1
ATOM 621 O O . GLU A 1 86 ? 8.566 0.862 -9.678 1.00 29.29 110 GLU A O 1
ATOM 632 N N . ARG A 1 87 ? 8.259 3.085 -9.523 1.00 26.03 111 ARG A N 1
ATOM 633 C CA . ARG A 1 87 ? 9.006 3.375 -10.737 1.00 28.43 111 ARG A CA 1
ATOM 634 C C . ARG A 1 87 ? 10.506 3.210 -10.523 1.00 29.39 111 ARG A C 1
ATOM 635 O O . ARG A 1 87 ? 11.261 3.006 -11.471 1.00 30.34 111 ARG A O 1
ATOM 643 N N . GLY A 1 88 ? 10.930 3.279 -9.267 1.00 27.86 112 GLY A N 1
ATOM 644 C CA . GLY A 1 88 ? 12.313 3.028 -8.912 1.00 29.01 112 GLY A CA 1
ATOM 645 C C . GLY A 1 88 ? 12.344 2.832 -7.417 1.00 29.31 112 GLY A C 1
ATOM 646 O O . GLY A 1 88 ? 11.341 3.071 -6.764 1.00 29.44 112 GLY A O 1
ATOM 647 N N . PRO A 1 89 ? 13.493 2.413 -6.869 1.00 29.84 113 PRO A N 1
ATOM 648 C CA . PRO A 1 89 ? 13.609 2.235 -5.417 1.00 31.69 113 PRO A CA 1
ATOM 649 C C . PRO A 1 89 ? 13.212 3.481 -4.603 1.00 32.94 113 PRO A C 1
ATOM 650 O O . PRO A 1 89 ? 12.753 3.329 -3.465 1.00 35.05 113 PRO A O 1
ATOM 654 N N . SER A 1 90 ? 13.360 4.674 -5.177 1.00 32.18 114 SER A N 1
ATOM 655 C CA A SER A 1 90 ? 13.023 5.910 -4.470 0.50 33.27 114 SER A CA 1
ATOM 656 C CA B SER A 1 90 ? 13.030 5.915 -4.474 0.50 33.18 114 SER A CA 1
ATOM 657 C C . SER A 1 90 ? 12.061 6.784 -5.270 1.00 32.27 114 SER A C 1
ATOM 658 O O . SER A 1 90 ? 12.079 8.012 -5.164 1.00 32.76 114 SER A O 1
ATOM 663 N N . TRP A 1 91 ? 11.211 6.146 -6.058 1.00 28.85 115 TRP A N 1
ATOM 664 C CA . TRP A 1 91 ? 10.311 6.873 -6.935 1.00 27.23 115 TRP A CA 1
ATOM 665 C C . TRP A 1 91 ? 8.977 6.144 -6.959 1.00 24.26 115 TRP A C 1
ATOM 666 O O . TRP A 1 91 ? 8.880 5.018 -7.455 1.00 26.24 115 TRP A O 1
ATOM 677 N N . VAL A 1 92 ? 7.950 6.765 -6.385 1.00 21.72 116 VAL A N 1
ATOM 678 C CA . VAL A 1 92 ? 6.653 6.121 -6.290 1.00 20.64 116 VAL A CA 1
ATOM 679 C C . VAL A 1 92 ? 5.590 7.025 -6.893 1.00 20.73 116 VAL A C 1
ATOM 680 O O . VAL A 1 92 ? 5.537 8.213 -6.580 1.00 21.55 116 VAL A O 1
ATOM 684 N N . ARG A 1 93 ? 4.740 6.460 -7.743 1.00 20.97 117 ARG A N 1
ATOM 685 C CA A ARG A 1 93 ? 3.660 7.208 -8.372 0.28 20.60 117 ARG A CA 1
ATOM 686 C CA B ARG A 1 93 ? 3.663 7.214 -8.369 0.72 20.73 117 ARG A CA 1
ATOM 687 C C . ARG A 1 93 ? 2.313 6.693 -7.904 1.00 19.45 117 ARG A C 1
ATOM 688 O O . ARG A 1 93 ? 2.046 5.490 -7.964 1.00 20.22 117 ARG A O 1
ATOM 703 N N . PHE A 1 94 ? 1.478 7.611 -7.435 1.00 18.83 118 PHE A N 1
ATOM 704 C CA . PHE A 1 94 ? 0.114 7.313 -7.025 1.00 17.56 118 PHE A CA 1
ATOM 705 C C . PHE A 1 94 ? -0.842 7.777 -8.114 1.00 18.38 118 PHE A C 1
ATOM 706 O O . PHE A 1 94 ? -0.843 8.953 -8.476 1.00 19.93 118 PHE A O 1
ATOM 714 N N . VAL A 1 95 ? -1.644 6.848 -8.626 1.00 16.62 119 VAL A N 1
ATOM 715 C CA . VAL A 1 95 ? -2.587 7.099 -9.717 1.00 17.44 119 VAL A CA 1
ATOM 716 C C . VAL A 1 95 ? -3.998 7.054 -9.149 1.00 17.33 119 VAL A C 1
ATOM 717 O O . VAL A 1 95 ? -4.457 5.990 -8.698 1.00 18.18 119 VAL A O 1
ATOM 721 N N . PHE A 1 96 ? -4.669 8.210 -9.190 1.00 17.98 120 PHE A N 1
ATOM 722 C CA . PHE A 1 96 ? -6.028 8.344 -8.677 1.00 17.81 120 PHE A CA 1
ATOM 723 C C . PHE A 1 96 ? -7.028 8.418 -9.792 1.00 18.78 120 PHE A C 1
ATOM 724 O O . PHE A 1 96 ? -6.763 9.064 -10.803 1.00 22.78 120 PHE A O 1
ATOM 732 N N . LEU A 1 97 ? -8.187 7.808 -9.595 1.00 18.69 121 LEU A N 1
ATOM 733 C CA . LEU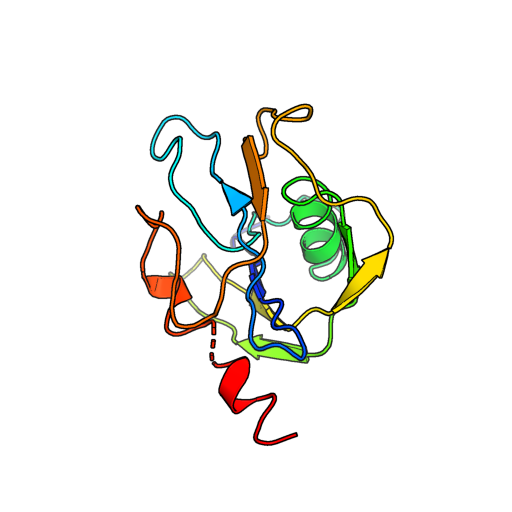 A 1 97 ? -9.373 8.141 -10.367 1.00 19.12 121 LEU A CA 1
ATOM 734 C C . LEU A 1 97 ? -9.970 9.363 -9.678 1.00 20.07 121 LEU A C 1
ATOM 735 O O . LEU A 1 97 ? -10.142 9.355 -8.465 1.00 21.55 121 LEU A O 1
ATOM 740 N N . ALA A 1 98 ? -10.283 10.406 -10.436 1.00 20.11 122 ALA A N 1
ATOM 741 C CA . ALA A 1 98 ? -10.752 11.662 -9.854 1.00 22.52 122 ALA A CA 1
ATOM 742 C C . ALA A 1 98 ? -12.020 12.115 -10.552 1.00 23.23 122 ALA A C 1
ATOM 743 O O . ALA A 1 98 ? -12.269 11.729 -11.701 1.00 24.14 122 ALA A O 1
ATOM 745 N N . ARG A 1 99 ? -12.797 12.953 -9.864 1.00 25.00 123 ARG A N 1
ATOM 746 C CA . ARG A 1 99 ? -14.006 13.543 -10.438 1.00 28.40 123 ARG A CA 1
ATOM 747 C C . ARG A 1 99 ? -13.955 15.060 -10.336 1.00 28.32 123 ARG A C 1
ATOM 748 O O . ARG A 1 99 ? -13.511 15.600 -9.321 1.00 28.70 123 ARG A O 1
ATOM 751 N N . PRO A 1 100 ? -14.390 15.761 -11.397 1.00 27.82 124 PRO A N 1
ATOM 752 C CA . PRO A 1 100 ? -14.355 17.227 -11.381 1.00 28.60 124 PRO A CA 1
ATOM 753 C C . PRO A 1 100 ? -15.421 17.770 -10.445 1.00 30.59 124 PRO A C 1
ATOM 754 O O . PRO A 1 100 ? -16.532 17.241 -10.409 1.00 31.30 124 PRO A O 1
ATOM 758 N N . THR A 1 101 ? -15.094 18.819 -9.702 1.00 31.00 125 THR A N 1
ATOM 759 C CA . THR A 1 101 ? -16.047 19.391 -8.760 1.00 31.66 125 THR A CA 1
ATOM 760 C C . THR A 1 101 ? -16.251 20.893 -8.939 1.00 33.92 125 THR A C 1
ATOM 761 O O . THR A 1 101 ? -16.971 21.520 -8.167 1.00 36.78 125 THR A O 1
ATOM 765 N N . GLY A 1 102 ? -15.614 21.472 -9.952 1.00 33.10 126 GLY A N 1
ATOM 766 C CA . GLY A 1 102 ? -15.715 22.897 -10.183 1.00 33.37 126 GLY A CA 1
ATOM 767 C C . GLY A 1 102 ? -14.514 23.413 -10.939 1.00 30.80 126 GLY A C 1
ATOM 768 O O . GLY A 1 102 ? -13.787 22.638 -11.569 1.00 30.95 126 GLY A O 1
ATOM 769 N N . GLY A 1 103 ? -14.300 24.722 -10.870 1.00 31.80 127 GLY A N 1
ATOM 770 C CA . GLY A 1 103 ? -13.233 25.354 -11.616 1.00 32.04 127 GLY A CA 1
ATOM 771 C C . GLY A 1 103 ? -13.598 25.562 -13.073 1.00 32.20 127 GLY A C 1
ATOM 772 O O . GLY A 1 103 ? -14.738 25.345 -13.483 1.00 32.47 127 GLY A O 1
ATOM 773 N N . ILE A 1 104 ? -12.618 25.989 -13.859 1.00 31.24 128 ILE A N 1
ATOM 774 C CA . ILE A 1 104 ? -12.822 26.275 -15.274 1.00 32.32 128 ILE A CA 1
ATOM 775 C C . ILE A 1 104 ? -11.754 25.570 -16.077 1.00 30.33 128 ILE A C 1
ATOM 776 O O . ILE A 1 104 ? -10.569 25.726 -15.781 1.00 31.58 128 ILE A O 1
ATOM 781 N N . LEU A 1 105 ? -12.164 24.796 -17.086 1.00 29.24 129 LEU A N 1
ATOM 782 C CA . LEU A 1 105 ? -11.210 24.061 -17.913 1.00 29.36 129 LEU A CA 1
ATOM 783 C C . LEU A 1 105 ? -10.221 25.024 -18.559 1.00 29.99 129 LEU A C 1
ATOM 784 O O . LEU A 1 105 ? -10.607 25.983 -19.227 1.00 31.51 129 LEU A O 1
ATOM 789 N N . LYS A 1 106 ? -8.941 24.761 -18.335 1.00 29.78 130 LYS A N 1
ATOM 790 C CA . LYS A 1 106 ? -7.871 25.627 -18.796 1.00 29.09 130 LYS A CA 1
ATOM 791 C C . LYS A 1 106 ? -7.774 25.590 -20.319 1.00 30.88 130 LYS A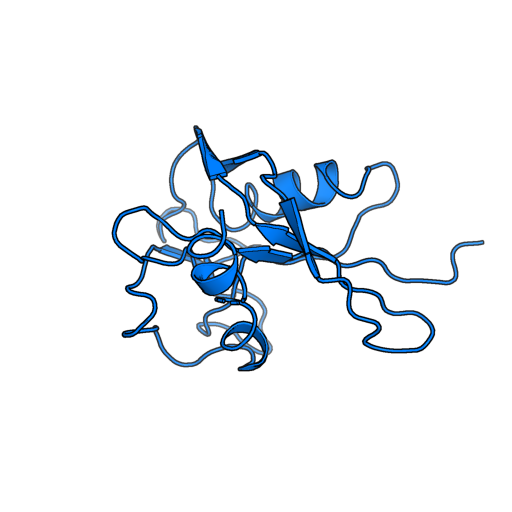 C 1
ATOM 792 O O . LYS A 1 106 ? -7.601 24.524 -20.919 1.00 31.26 130 LYS A O 1
ATOM 798 N N . THR A 1 107 ? -7.911 26.750 -20.947 1.00 31.24 131 THR A N 1
ATOM 799 C CA . THR A 1 107 ? -7.763 26.818 -22.399 1.00 30.88 131 THR A CA 1
ATOM 800 C C . THR A 1 107 ? -6.410 27.427 -22.734 1.00 28.76 131 THR A C 1
ATOM 801 O O . THR A 1 107 ? -5.679 27.857 -21.848 1.00 28.87 131 THR A O 1
ATOM 805 N N . SER A 1 108 ? -6.083 27.516 -24.022 1.00 28.40 132 SER A N 1
ATOM 806 C CA A SER A 1 108 ? -4.785 28.040 -24.427 0.96 29.23 132 SER A CA 1
ATOM 807 C CA B SER A 1 108 ? -4.772 28.031 -24.404 0.04 28.33 132 SER A CA 1
ATOM 808 C C . SER A 1 108 ? -4.618 29.527 -24.136 1.00 28.94 132 SER A C 1
ATOM 809 O O . SER A 1 108 ? -3.510 30.044 -24.158 1.00 30.03 132 SER A O 1
ATOM 814 N N . LYS A 1 109 ? -5.730 30.205 -23.870 1.00 30.46 133 LYS A N 1
ATOM 815 C CA . LYS A 1 109 ? -5.709 31.597 -23.442 1.00 32.92 133 LYS A CA 1
ATOM 816 C C . LYS A 1 109 ? -4.949 31.703 -22.123 1.00 33.05 133 LYS A C 1
ATOM 817 O O . LYS A 1 109 ? -4.335 32.725 -21.811 1.00 35.06 133 LYS A O 1
ATOM 823 N N . GLU A 1 110 ? -4.978 30.616 -21.357 1.00 32.41 134 GLU A N 1
ATOM 824 C CA . GLU A 1 110 ? -4.351 30.596 -20.039 1.00 33.60 134 GLU A CA 1
ATOM 825 C C . GLU A 1 110 ? -3.053 29.809 -19.994 1.00 32.11 134 GLU A C 1
ATOM 826 O O . GLU A 1 110 ? -2.580 29.464 -18.906 1.00 32.00 134 GLU A O 1
ATOM 832 N N . ALA A 1 111 ? -2.484 29.515 -21.160 1.00 30.78 135 ALA A N 1
ATOM 833 C CA . ALA A 1 111 ? -1.242 28.753 -21.252 1.00 31.34 135 ALA A CA 1
ATOM 834 C C . ALA A 1 111 ? -0.144 29.357 -20.389 1.00 32.96 135 ALA A C 1
ATOM 835 O O . ALA A 1 111 ? 0.046 30.567 -20.361 1.00 33.64 135 ALA A O 1
ATOM 837 N N . ASP A 1 112 ? 0.555 28.499 -19.652 1.00 31.97 136 ASP A N 1
ATOM 838 C CA . ASP A 1 112 ? 1.656 28.942 -18.821 1.00 32.55 136 ASP A CA 1
ATOM 839 C C . ASP A 1 112 ? 2.678 27.820 -18.656 1.00 33.96 136 ASP A C 1
ATOM 840 O O . ASP A 1 112 ? 2.644 26.828 -19.392 1.00 35.12 136 ASP A O 1
ATOM 845 N N . ALA A 1 113 ? 3.577 27.973 -17.689 1.00 33.49 137 ALA A N 1
ATOM 846 C CA . ALA A 1 113 ? 4.649 27.011 -17.500 1.00 33.47 137 ALA A CA 1
ATOM 847 C C . ALA A 1 113 ? 4.124 25.643 -17.070 1.00 32.37 137 ALA A C 1
ATOM 848 O O . ALA A 1 113 ? 4.809 24.635 -17.245 1.00 35.07 137 ALA A O 1
ATOM 850 N N . GLU A 1 114 ? 2.912 25.600 -16.520 1.00 30.67 138 GLU A N 1
ATOM 851 C CA A GLU A 1 114 ? 2.379 24.338 -16.011 0.77 31.26 138 GLU A CA 1
ATOM 852 C CA B GLU A 1 114 ? 2.339 24.355 -16.001 0.23 30.66 138 GLU A CA 1
ATOM 853 C C . GLU A 1 114 ? 1.745 23.480 -17.105 1.00 29.10 138 GLU A C 1
ATOM 854 O O . GLU A 1 114 ? 1.830 22.259 -17.056 1.00 28.93 138 GLU A O 1
ATOM 865 N N . SER A 1 115 ? 1.120 24.121 -18.094 1.00 28.07 139 SER A N 1
ATOM 866 C CA . SER A 1 115 ? 0.553 23.421 -19.245 1.00 28.47 139 SER A CA 1
ATOM 867 C C . SER A 1 115 ? 0.076 24.460 -20.239 1.00 28.42 139 SER A C 1
ATOM 868 O O . SER A 1 115 ? -0.150 25.609 -19.873 1.00 28.52 139 SER A O 1
ATOM 871 N N . LEU A 1 116 ? -0.117 24.028 -21.481 1.00 26.49 140 LEU A N 1
ATOM 872 C CA . LEU A 1 116 ? -0.549 24.931 -22.545 1.00 26.24 140 LEU A CA 1
ATOM 873 C C . LEU A 1 116 ? -2.065 25.000 -22.640 1.00 26.69 140 LEU A C 1
ATOM 874 O O . LEU A 1 116 ? -2.618 25.983 -23.127 1.00 29.25 140 LEU A O 1
ATOM 879 N N . GLN A 1 117 ? 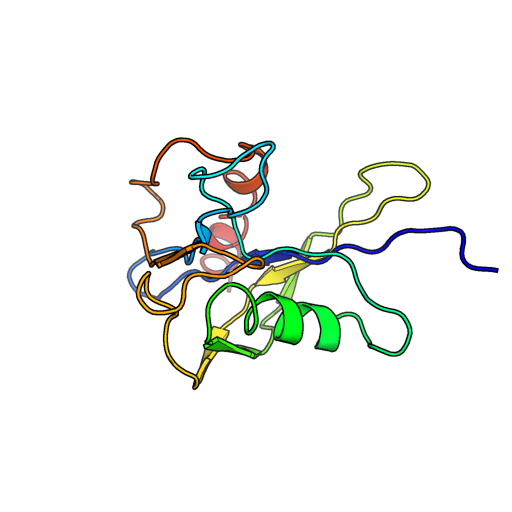-2.722 23.938 -22.183 1.00 26.03 141 GLN A N 1
ATOM 880 C CA . GLN A 1 117 ? -4.175 23.844 -22.153 1.00 25.59 141 GLN A CA 1
ATOM 881 C C . GLN A 1 117 ? -4.531 22.479 -21.610 1.00 25.09 141 GLN A C 1
ATOM 882 O O . GLN A 1 117 ? -3.659 21.627 -21.407 1.00 25.90 141 GLN A O 1
ATOM 888 N N . ALA A 1 118 ? -5.821 22.275 -21.385 1.00 24.86 142 ALA A N 1
ATOM 889 C CA . ALA A 1 118 ? -6.344 20.955 -21.071 1.00 24.81 142 ALA A CA 1
ATOM 890 C C . ALA A 1 118 ? -7.571 20.702 -21.938 1.00 25.26 142 ALA A C 1
ATOM 891 O O . ALA A 1 118 ? -8.229 21.648 -22.383 1.00 26.64 142 ALA A O 1
ATOM 893 N N . ALA A 1 119 ? -7.864 19.431 -22.206 1.00 25.32 143 ALA A N 1
ATOM 894 C CA . ALA A 1 119 ? -9.016 19.082 -23.028 1.00 25.47 143 ALA A CA 1
ATOM 895 C C . ALA A 1 119 ? -9.474 17.659 -22.794 1.00 25.10 143 ALA A C 1
ATOM 896 O O . ALA A 1 119 ? -8.700 16.825 -22.329 1.00 24.79 143 ALA A O 1
ATOM 898 N N . TRP A 1 120 ? -10.741 17.402 -23.107 1.00 24.82 144 TRP A N 1
ATOM 899 C CA . TRP A 1 120 ? -11.312 16.071 -23.001 1.00 25.21 144 TRP A CA 1
ATOM 900 C C . TRP A 1 120 ? -11.250 15.384 -24.363 1.00 26.17 144 TRP A C 1
ATOM 901 O O . TRP A 1 120 ? -11.590 15.983 -25.390 1.00 28.05 144 TRP A O 1
ATOM 912 N N . TYR A 1 121 ? -10.824 14.129 -24.368 1.00 27.64 145 TYR A N 1
ATOM 913 C CA A TYR A 1 121 ? -10.743 13.336 -25.595 0.64 28.52 145 TYR A CA 1
ATOM 914 C CA B TYR A 1 121 ? -10.769 13.362 -25.601 0.36 28.76 145 TYR A CA 1
ATOM 915 C C . TYR A 1 121 ? -11.377 11.986 -25.379 1.00 29.58 145 TYR A C 1
ATOM 916 O O . TYR A 1 121 ? -11.254 11.428 -24.310 1.00 29.53 145 TYR A O 1
ATOM 933 N N . PRO A 1 122 ? -12.034 11.439 -26.402 1.00 29.97 146 PRO A N 1
ATOM 934 C CA . PRO A 1 122 ? -12.534 10.069 -26.266 1.00 32.08 146 PRO A CA 1
ATOM 935 C C . PRO A 1 122 ? -11.386 9.132 -25.873 1.00 31.56 146 PRO A C 1
ATOM 936 O O . PRO A 1 122 ? -10.276 9.272 -26.400 1.00 31.06 146 PRO A O 1
ATOM 940 N N . ARG A 1 123 ? -11.637 8.221 -24.936 1.00 33.72 147 ARG A N 1
ATOM 941 C CA . ARG A 1 123 ? -10.617 7.264 -24.503 1.00 35.91 147 ARG A CA 1
ATOM 942 C C . ARG A 1 123 ? -10.000 6.511 -25.686 1.00 37.68 147 ARG A C 1
ATOM 943 O O . ARG A 1 123 ? -8.815 6.164 -25.670 1.00 38.90 147 ARG A O 1
ATOM 951 N N . THR A 1 124 ? -10.801 6.298 -26.725 1.00 37.24 148 THR A N 1
ATOM 952 C CA . THR A 1 124 ? -10.369 5.543 -27.897 1.00 39.27 148 THR A CA 1
ATOM 953 C C . THR A 1 124 ? -9.887 6.419 -29.060 1.00 38.25 148 THR A C 1
ATOM 954 O O . THR A 1 124 ? -9.593 5.908 -30.144 1.00 40.00 148 THR A O 1
ATOM 958 N N . SER A 1 125 ? -9.810 7.727 -28.835 1.00 36.30 149 SER A N 1
ATOM 959 C CA . SER A 1 125 ? -9.336 8.669 -29.847 1.00 35.77 149 SER A CA 1
ATOM 960 C C . SER A 1 125 ? -8.455 9.735 -29.213 1.00 32.74 149 SER A C 1
ATOM 961 O O . SER A 1 125 ? -8.816 10.904 -29.154 1.00 33.18 149 SER A O 1
ATOM 964 N N . LEU A 1 126 ? -7.299 9.314 -28.723 1.00 30.54 150 LEU A N 1
ATOM 965 C CA . LEU A 1 126 ? -6.418 10.193 -27.959 1.00 31.12 150 LEU A CA 1
ATOM 966 C C . LEU A 1 126 ? -5.644 11.150 -28.858 1.00 29.86 150 LEU A C 1
ATOM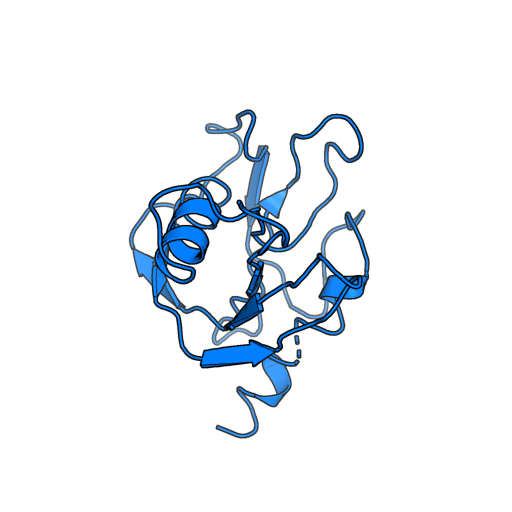 967 O O . LEU A 1 126 ? -5.403 10.854 -30.023 1.00 31.57 150 LEU A O 1
ATOM 972 N N . PRO A 1 127 ? -5.246 12.311 -28.314 1.00 28.69 151 PRO A N 1
ATOM 973 C CA . PRO A 1 127 ? -4.413 13.243 -29.081 1.00 28.01 151 PRO A CA 1
ATOM 974 C C . PRO A 1 127 ? -3.012 12.680 -29.251 1.00 29.30 151 PRO A C 1
ATOM 975 O O . PRO A 1 127 ? -2.644 11.710 -28.598 1.00 30.75 151 PRO A O 1
ATOM 979 N N . THR A 1 128 ? -2.232 13.303 -30.117 1.00 28.11 152 THR A N 1
ATOM 980 C CA . THR A 1 128 ? -0.858 12.887 -30.333 1.00 30.56 152 THR A CA 1
ATOM 981 C C . THR A 1 128 ? -0.017 14.171 -30.398 1.00 30.12 152 THR A C 1
ATOM 982 O O . THR A 1 128 ? -0.564 15.246 -30.612 1.00 31.80 152 THR A O 1
ATOM 986 N N . PRO A 1 129 ? 1.292 14.089 -30.116 1.00 28.69 153 PRO A N 1
ATOM 987 C CA . PRO A 1 129 ? 1.971 12.931 -29.547 1.00 29.39 153 PRO A CA 1
ATOM 988 C C . PRO A 1 129 ? 1.694 12.863 -28.049 1.00 28.28 153 PRO A C 1
ATOM 989 O O . PRO A 1 129 ? 1.338 13.865 -27.424 1.00 28.76 153 PRO A O 1
ATOM 993 N N . LEU A 1 130 ? 1.844 11.673 -27.498 1.00 28.47 154 LEU A N 1
ATOM 994 C CA . LEU A 1 130 ? 1.712 11.505 -26.069 1.00 28.68 154 LEU A CA 1
ATOM 995 C C . LEU A 1 130 ? 3.081 11.654 -25.433 1.00 29.83 154 LEU A C 1
ATOM 996 O O . LEU A 1 130 ? 4.082 11.227 -26.006 1.00 31.44 154 LEU A O 1
ATOM 1001 N N . ARG A 1 131 ? 3.125 12.262 -24.254 1.00 30.26 155 ARG A N 1
ATOM 1002 C CA . ARG A 1 131 ? 4.384 12.422 -23.539 1.00 31.73 155 ARG A CA 1
ATOM 1003 C C . ARG A 1 131 ? 5.020 11.071 -23.235 1.00 32.17 155 ARG A C 1
ATOM 1004 O O . ARG A 1 131 ? 6.233 10.901 -23.341 1.00 34.45 155 ARG A O 1
ATOM 1012 N N . ALA A 1 132 ? 4.181 10.117 -22.848 1.00 31.17 156 ALA A N 1
ATOM 1013 C CA . ALA A 1 132 ? 4.603 8.747 -22.609 1.00 32.94 156 ALA A CA 1
ATOM 1014 C C . ALA A 1 132 ? 3.381 7.890 -22.834 1.00 34.24 156 ALA A C 1
ATOM 1015 O O . ALA A 1 132 ? 2.256 8.379 -22.758 1.00 35.93 156 ALA A O 1
ATOM 1017 N N . HIS A 1 133 ? 3.575 6.612 -23.115 1.00 35.13 157 HIS A N 1
ATOM 1018 C CA . HIS A 1 133 ? 2.422 5.776 -23.411 1.00 38.97 157 HIS A CA 1
ATOM 1019 C C . HIS A 1 133 ? 1.926 5.025 -22.182 1.00 39.18 157 HIS A C 1
ATOM 1020 O O . HIS A 1 133 ? 0.880 4.367 -22.209 1.00 42.58 157 HIS A O 1
ATOM 1027 N N . ASP A 1 134 ? 2.645 5.200 -21.082 1.00 39.29 158 ASP A N 1
ATOM 1028 C CA . ASP A 1 134 ? 2.262 4.553 -19.830 1.00 41.65 158 ASP A CA 1
ATOM 1029 C C . ASP A 1 134 ? 0.875 4.987 -19.376 1.00 41.99 158 ASP A C 1
ATOM 1030 O O . ASP A 1 134 ? 0.227 4.281 -18.612 1.00 44.25 158 ASP A O 1
ATOM 1035 N N . ILE A 1 135 ? 0.399 6.138 -19.847 1.00 38.98 159 ILE A N 1
ATOM 1036 C CA . ILE A 1 135 ? -0.978 6.516 -19.509 1.00 39.81 159 ILE A CA 1
ATOM 1037 C C . ILE A 1 135 ? -2.099 5.687 -20.154 1.00 41.75 159 ILE A C 1
ATOM 1038 O O . ILE A 1 135 ? -3.187 5.594 -19.575 1.00 40.90 159 ILE A O 1
ATOM 1043 N N . LEU A 1 136 ? -1.844 5.076 -21.317 1.00 41.30 160 LEU A N 1
ATOM 1044 C CA . LEU A 1 136 ? -2.858 4.180 -21.923 1.00 41.08 160 LEU A CA 1
ATOM 1045 C C . LEU A 1 136 ? -3.424 3.149 -20.917 1.00 37.14 160 LEU A C 1
ATOM 1046 O O . LEU A 1 136 ? -4.626 3.074 -20.638 1.00 40.22 160 LEU A O 1
ATOM 1051 N N . HIS A 1 137 ? -2.522 2.366 -20.365 1.00 34.81 161 HIS A N 1
ATOM 1052 C CA . HIS A 1 137 ? -2.871 1.371 -19.371 1.00 30.57 161 HIS A CA 1
ATOM 1053 C C . HIS A 1 137 ? -3.683 1.996 -18.234 1.00 27.87 161 HIS A C 1
ATOM 1054 O O . HIS A 1 137 ? -4.684 1.414 -17.727 1.00 26.46 161 HIS A O 1
ATOM 1061 N N . LEU A 1 138 ? -3.284 3.211 -17.855 1.00 26.55 162 LEU A N 1
ATOM 1062 C CA . LEU A 1 138 ? -3.919 3.855 -16.715 1.00 25.88 162 LEU A CA 1
ATOM 1063 C C . LEU A 1 138 ? -5.375 4.165 -17.045 1.00 25.30 162 LEU A C 1
ATOM 1064 O O . LEU A 1 138 ? -6.291 3.956 -16.205 1.00 23.85 162 LEU A O 1
ATOM 1069 N N . VAL A 1 139 ? -5.637 4.622 -18.269 1.00 27.03 163 VAL A N 1
ATOM 1070 C CA A VAL A 1 139 ? -7.005 4.932 -18.610 0.69 27.97 163 VAL A CA 1
ATOM 1071 C CA B VAL A 1 139 ? -7.024 4.941 -18.572 0.31 26.99 163 VAL A CA 1
ATOM 1072 C C . VAL A 1 139 ? -7.812 3.644 -18.629 1.00 27.41 163 VAL A C 1
ATOM 1073 O O . VAL A 1 139 ? -8.983 3.602 -18.198 1.00 29.01 163 VAL A O 1
ATOM 1080 N N . GLU A 1 140 ? -7.152 2.561 -19.060 1.00 27.93 164 GLU A N 1
ATOM 1081 C CA B GLU A 1 140 ? -7.801 1.256 -19.107 0.42 28.97 164 GLU A CA 1
ATOM 1082 C CA D GLU A 1 140 ? -7.859 1.299 -19.106 0.58 28.43 164 GLU A CA 1
ATOM 1083 C C . GLU A 1 140 ? -8.184 0.856 -17.689 1.00 27.69 164 GLU A C 1
ATOM 1084 O O . GLU A 1 140 ? -9.277 0.320 -17.430 1.00 28.37 164 GLU A O 1
ATOM 1095 N N . LEU A 1 141 ? -7.277 1.145 -16.763 1.00 24.93 165 LEU A N 1
ATOM 1096 C CA A LEU A 1 141 ? -7.513 0.767 -15.395 0.36 23.87 165 LEU A CA 1
ATOM 1097 C CA B LEU A 1 141 ? -7.513 0.782 -15.367 0.64 25.06 165 LEU A CA 1
ATOM 1098 C C . LEU A 1 141 ? -8.771 1.488 -14.896 1.00 23.77 165 LEU A C 1
ATOM 1099 O O . LEU A 1 141 ? -9.669 0.857 -14.269 1.00 24.53 165 LEU A O 1
ATOM 1108 N N . ALA A 1 142 ? -8.869 2.780 -15.245 1.00 21.87 166 ALA A N 1
ATOM 1109 C CA . ALA A 1 142 ? -10.021 3.555 -14.801 1.00 22.88 166 ALA A CA 1
ATOM 1110 C C . ALA A 1 142 ? -11.261 2.912 -15.378 1.00 25.60 166 ALA A C 1
ATOM 1111 O O . ALA A 1 142 ? -12.268 2.709 -14.647 1.00 26.58 166 ALA A O 1
ATOM 1113 N N . ALA A 1 143 ? -11.164 2.528 -16.661 1.00 26.06 167 ALA A N 1
ATOM 1114 C CA . ALA A 1 143 ? -12.348 2.065 -17.367 1.00 28.58 167 ALA A CA 1
ATOM 1115 C C . ALA A 1 143 ? -12.790 0.796 -16.672 1.00 30.23 167 ALA A C 1
ATOM 1116 O O . ALA A 1 143 ? -13.989 0.638 -16.343 1.00 31.85 167 ALA A O 1
ATOM 1118 N N . GLN A 1 144 ? -11.805 -0.033 -16.304 1.00 30.38 168 GLN A N 1
ATOM 1119 C CA . GLN A 1 144 ? -12.191 -1.329 -15.770 1.00 31.46 168 GLN A CA 1
ATOM 1120 C C . GLN A 1 144 ? -12.776 -1.075 -14.399 1.00 30.54 168 GLN A C 1
ATOM 1121 O O . GLN A 1 144 ? -13.784 -1.695 -14.022 1.00 31.81 168 GLN A O 1
ATOM 1127 N N . TYR A 1 145 ? -12.190 -0.111 -13.682 1.00 29.64 169 TYR A N 1
ATOM 1128 C CA . TYR A 1 145 ? -12.643 0.109 -12.328 1.00 29.96 169 TYR A CA 1
ATOM 1129 C C . TYR A 1 145 ? -14.085 0.530 -12.451 1.00 32.87 169 TYR A C 1
ATOM 1130 O O . TYR A 1 145 ? -14.954 0.014 -11.731 1.00 34.61 169 TYR A O 1
ATOM 1139 N N . ARG A 1 146 ? -14.368 1.393 -13.428 1.00 33.31 170 ARG A N 1
ATOM 1140 C CA A ARG A 1 146 ? -15.707 1.954 -13.515 0.49 34.02 170 ARG A CA 1
ATOM 1141 C CA B ARG A 1 146 ? -15.706 1.950 -13.519 0.51 34.21 170 ARG A CA 1
ATOM 1142 C C . ARG A 1 146 ? -16.683 0.851 -13.885 1.00 35.47 170 ARG A C 1
ATOM 1143 O O . ARG A 1 146 ? -17.836 0.860 -13.447 1.00 37.86 170 ARG A O 1
ATOM 1158 N N . GLN A 1 147 ? -16.202 -0.114 -14.667 1.00 37.66 171 GLN A N 1
ATOM 1159 C CA . GLN A 1 147 ? -17.051 -1.224 -15.053 1.00 39.96 171 GLN A CA 1
ATOM 1160 C C . GLN A 1 147 ? -17.323 -2.091 -13.833 1.00 41.65 171 GLN A C 1
ATOM 1161 O O . GLN A 1 147 ? -18.450 -2.550 -13.632 1.00 43.21 171 GLN A O 1
ATOM 1163 N N . GLN A 1 148 ? -16.301 -2.293 -13.002 1.00 40.92 172 GLN A N 1
ATOM 1164 C CA . GLN A 1 148 ? -16.443 -3.228 -11.894 1.00 40.16 172 GLN A CA 1
ATOM 1165 C C . GLN A 1 148 ? -17.326 -2.618 -10.822 1.00 41.85 172 GLN A C 1
ATOM 1166 O O . GLN A 1 148 ? -18.064 -3.325 -10.140 1.00 42.56 172 GLN A O 1
ATOM 1172 N N . ALA A 1 149 ? -17.261 -1.297 -10.693 1.00 42.43 173 ALA A N 1
ATOM 1173 C CA . ALA A 1 149 ? -18.049 -0.584 -9.688 1.00 43.34 173 ALA A CA 1
ATOM 1174 C C . ALA A 1 149 ? -19.491 -0.415 -10.155 1.00 46.50 173 ALA A C 1
ATOM 1175 O O . ALA A 1 149 ? -19.782 -0.529 -11.349 1.00 48.13 173 ALA A O 1
#